Protein AF-A0A969KWF3-F1 (afdb_monomer)

Sequence (106 aa):
MTSPRRNRARILTDSGLKKLRERVRSHEVEENAGYKYSLERLGELTGLNSETVKNVLDSKGSDKGTLVRCFEAFGLTLEESDYVSAVRAAVLSDPNFVGRDEAIAT

Secondary structure (DSSP, 8-state):
------TT-EEE-HHHHHHHHHHHHHHHHHHSTTPPPPHHHHHHHHTS-HHHHHHHHTT--B-HHHHHHHHHTTT----TTSEEEHHHHHHHH-TT----------

Nearest PDB structures (foldseek):
  4pu8-assembly1_B  TM=7.530E-01  e=2.106E-02  Shewanella oneidensis MR-1
  4pu7-assembly1_B  TM=7.846E-01  e=1.061E-01  Shewanella oneidensis MR-1
  4pu8-assembly1_A  TM=7.503E-01  e=9.367E-02  Shewanella oneidensis MR-1
  5d4z-assembly7_1  TM=5.965E-01  e=1.540E-01  Salmonella phage SPC32H
  3vk0-assembly1_A  TM=5.383E-01  e=2.102E-01  Neisseria meningitidis MC58

Radius of gyration: 16.91 Å; Cα contacts (8 Å, |Δi|>4): 115; chains: 1; bounding box: 46×23×56 Å

Solvent-accessible surface area (backbone atoms only — not comparable to full-atom values): 6261 Å² total; per-residue (Å²): 135,85,70,80,80,68,91,57,36,30,18,51,30,74,66,29,48,48,54,50,51,52,46,51,51,51,47,20,43,74,78,45,83,57,45,83,77,49,55,62,55,51,8,67,63,37,76,43,54,37,67,56,50,48,28,56,76,67,46,70,38,38,48,62,66,59,53,39,39,52,29,47,57,67,76,42,82,75,52,79,80,27,42,42,45,46,69,56,52,54,52,74,70,39,94,79,67,76,76,92,82,85,83,89,79,134

pLDDT: mean 82.75, std 16.21, range [35.62, 94.88]

Structure (mmCIF, N/CA/C/O backbone):
data_AF-A0A969KWF3-F1
#
_entry.id   AF-A0A969KWF3-F1
#
loop_
_atom_site.group_PDB
_atom_site.id
_atom_site.type_symbol
_atom_site.label_atom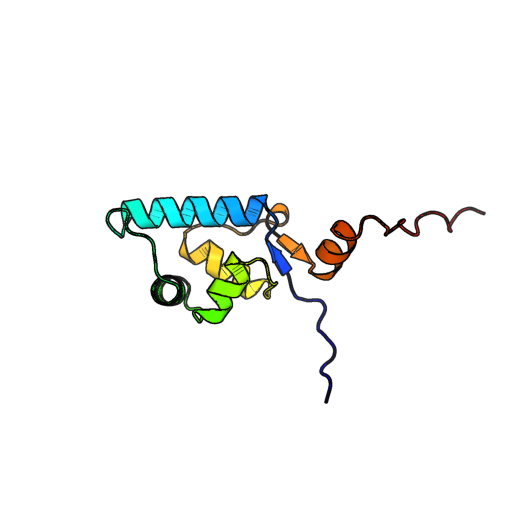_id
_atom_site.label_alt_id
_atom_site.label_comp_id
_atom_site.label_asym_id
_atom_site.label_entity_id
_atom_site.label_seq_id
_atom_site.pdbx_PDB_ins_code
_atom_site.Cartn_x
_atom_site.Cartn_y
_atom_site.Cartn_z
_atom_site.occupancy
_atom_site.B_iso_or_equiv
_atom_site.auth_seq_id
_atom_site.auth_comp_id
_atom_site.auth_asym_id
_atom_site.auth_atom_id
_atom_site.pdbx_PDB_model_num
ATOM 1 N N . MET A 1 1 ? 31.864 2.293 -0.145 1.00 35.62 1 MET A N 1
ATOM 2 C CA . MET A 1 1 ? 31.324 1.073 -0.785 1.00 35.62 1 MET A CA 1
ATOM 3 C C . MET A 1 1 ? 29.950 1.402 -1.352 1.00 35.62 1 MET A C 1
ATOM 5 O O . MET A 1 1 ? 28.960 1.331 -0.639 1.00 35.62 1 MET A O 1
ATOM 9 N N . THR A 1 2 ? 29.879 1.873 -2.595 1.00 42.00 2 THR A N 1
ATOM 10 C CA . THR A 1 2 ? 28.609 2.158 -3.276 1.00 42.00 2 THR A CA 1
ATOM 11 C C . THR A 1 2 ? 28.027 0.839 -3.772 1.00 42.00 2 THR A C 1
ATOM 13 O O . THR A 1 2 ? 28.411 0.328 -4.819 1.00 42.00 2 THR A O 1
ATOM 16 N N . SER A 1 3 ? 27.146 0.241 -2.969 1.00 47.12 3 SER A N 1
ATOM 17 C CA . SER A 1 3 ? 26.435 -0.988 -3.320 1.00 47.12 3 SER A CA 1
ATOM 18 C C . SER A 1 3 ? 25.773 -0.829 -4.695 1.00 47.12 3 SER A C 1
ATOM 20 O O . SER A 1 3 ? 25.113 0.193 -4.916 1.00 47.12 3 SER A O 1
ATOM 22 N N . PRO A 1 4 ? 25.917 -1.797 -5.622 1.00 48.03 4 PRO A N 1
ATOM 23 C CA . PRO A 1 4 ? 25.283 -1.709 -6.929 1.00 48.03 4 PRO A CA 1
ATOM 24 C C . PRO A 1 4 ? 23.788 -1.515 -6.697 1.00 48.03 4 PRO A C 1
ATOM 26 O O . PRO A 1 4 ? 23.160 -2.339 -6.028 1.00 48.03 4 PRO A O 1
ATOM 29 N N . ARG A 1 5 ? 23.233 -0.387 -7.164 1.00 51.88 5 ARG A N 1
ATOM 30 C CA . ARG A 1 5 ? 21.817 -0.037 -6.986 1.00 51.88 5 ARG A CA 1
ATOM 31 C C . ARG A 1 5 ? 20.995 -1.131 -7.660 1.00 51.88 5 ARG A C 1
ATOM 33 O O . ARG A 1 5 ? 20.811 -1.133 -8.872 1.00 51.88 5 ARG A O 1
ATOM 40 N N . ARG A 1 6 ? 20.578 -2.126 -6.872 1.00 53.72 6 ARG A N 1
ATOM 41 C CA . ARG A 1 6 ? 19.832 -3.294 -7.339 1.00 53.72 6 ARG A CA 1
ATOM 42 C C . ARG A 1 6 ? 18.576 -2.763 -8.016 1.00 53.72 6 ARG A C 1
ATOM 44 O O . ARG A 1 6 ? 17.735 -2.166 -7.351 1.00 53.72 6 ARG A O 1
ATOM 51 N N . ASN A 1 7 ? 18.444 -3.004 -9.317 1.00 60.09 7 ASN A N 1
ATOM 52 C CA . ASN A 1 7 ? 17.315 -2.601 -10.165 1.00 60.09 7 ASN A CA 1
ATOM 53 C C . ASN A 1 7 ? 16.011 -3.380 -9.836 1.00 60.09 7 ASN A C 1
ATOM 55 O O . ASN A 1 7 ? 15.279 -3.863 -10.699 1.00 60.09 7 ASN A O 1
ATOM 59 N N . ARG A 1 8 ? 15.764 -3.603 -8.542 1.00 69.94 8 ARG A N 1
ATOM 60 C CA . ARG A 1 8 ? 14.674 -4.403 -7.978 1.00 69.94 8 ARG A CA 1
ATOM 61 C C . ARG A 1 8 ? 13.588 -3.544 -7.342 1.00 69.94 8 ARG A C 1
ATOM 63 O O . ARG A 1 8 ? 12.541 -4.090 -7.013 1.00 69.94 8 ARG A O 1
ATOM 70 N N . ALA A 1 9 ? 13.820 -2.240 -7.190 1.00 84.00 9 ALA A N 1
ATOM 71 C CA . ALA A 1 9 ? 12.797 -1.329 -6.704 1.00 84.00 9 ALA A CA 1
ATOM 72 C C . ALA A 1 9 ? 11.600 -1.332 -7.668 1.00 84.00 9 ALA A C 1
ATOM 74 O O . ALA A 1 9 ? 11.749 -1.243 -8.895 1.00 84.00 9 ALA A O 1
ATOM 75 N N . ARG A 1 10 ? 10.419 -1.490 -7.086 1.00 89.56 10 ARG A N 1
ATOM 76 C CA . ARG A 1 10 ? 9.105 -1.423 -7.705 1.00 89.56 10 ARG A CA 1
ATOM 77 C C . ARG A 1 10 ? 8.364 -0.237 -7.109 1.00 89.56 10 ARG A C 1
ATOM 79 O O . ARG A 1 10 ? 8.394 -0.034 -5.900 1.00 89.56 10 ARG A O 1
ATOM 86 N N . ILE A 1 11 ? 7.759 0.559 -7.970 1.00 90.75 11 ILE A N 1
ATOM 87 C CA . ILE A 1 11 ? 6.974 1.737 -7.613 1.00 90.75 11 ILE A CA 1
ATOM 88 C C . ILE A 1 11 ? 5.523 1.423 -7.947 1.00 90.75 11 ILE A C 1
ATOM 90 O O . ILE A 1 11 ? 5.269 0.832 -8.996 1.00 90.75 11 ILE A O 1
ATOM 94 N N . LEU A 1 12 ? 4.595 1.788 -7.063 1.00 91.00 12 LEU A N 1
ATOM 95 C CA . LEU A 1 12 ? 3.173 1.667 -7.363 1.00 91.00 12 LEU A CA 1
ATOM 96 C C . LEU A 1 12 ? 2.796 2.631 -8.486 1.00 91.00 12 LEU A C 1
ATOM 98 O O . LEU A 1 12 ? 3.196 3.795 -8.474 1.00 91.00 12 LEU A O 1
ATOM 102 N N . THR A 1 13 ? 2.024 2.135 -9.446 1.00 91.56 13 THR A N 1
ATOM 103 C CA . THR A 1 13 ? 1.349 2.993 -10.421 1.00 91.56 13 THR A CA 1
ATOM 104 C C . THR A 1 13 ? 0.273 3.817 -9.718 1.00 91.56 13 THR A C 1
ATOM 106 O O . THR A 1 13 ? -0.164 3.472 -8.618 1.00 91.56 13 THR A O 1
ATOM 109 N N . ASP A 1 14 ? -0.204 4.886 -10.354 1.00 90.44 14 ASP A N 1
ATOM 110 C CA . ASP A 1 14 ? -1.296 5.692 -9.794 1.00 90.44 14 ASP A CA 1
ATOM 111 C C . ASP A 1 14 ? -2.548 4.843 -9.521 1.00 90.44 14 ASP A C 1
ATOM 113 O O . ASP A 1 14 ? -3.214 5.022 -8.500 1.00 90.44 14 ASP A O 1
ATOM 117 N N . SER A 1 15 ? -2.832 3.865 -10.390 1.00 91.75 15 SER A N 1
ATOM 118 C CA . SER A 1 15 ? -3.925 2.910 -10.198 1.00 91.75 15 SER A CA 1
ATOM 119 C C . SER A 1 15 ? -3.688 1.995 -8.997 1.00 91.75 15 SER A C 1
ATOM 121 O O . SER A 1 15 ? -4.583 1.854 -8.166 1.00 91.75 15 SER A O 1
ATOM 123 N N . GLY A 1 16 ? -2.485 1.426 -8.859 1.00 92.75 16 GLY A N 1
ATOM 124 C CA . GLY A 1 16 ? -2.136 0.563 -7.728 1.00 92.75 16 GLY A CA 1
ATOM 125 C C . GLY A 1 16 ? -2.161 1.311 -6.393 1.00 92.75 16 GLY A C 1
ATOM 126 O O . GLY A 1 16 ? -2.692 0.811 -5.401 1.00 92.75 16 GLY A O 1
ATOM 127 N N . LEU A 1 17 ? -1.657 2.550 -6.370 1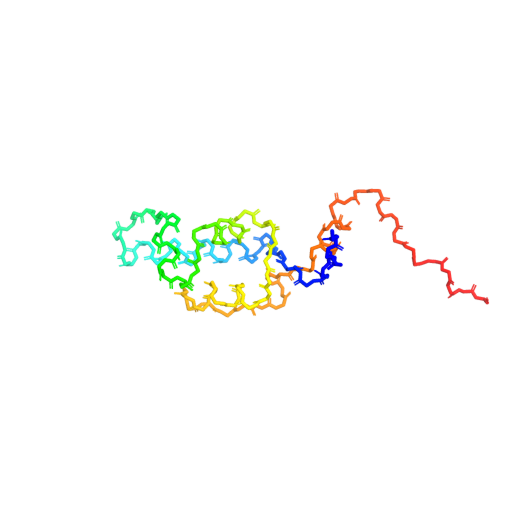.00 92.81 17 LEU A N 1
ATOM 128 C CA . LEU A 1 17 ? -1.697 3.409 -5.187 1.00 92.81 17 LEU A CA 1
ATOM 129 C C . LEU A 1 17 ? -3.134 3.789 -4.815 1.00 92.81 17 LEU A C 1
ATOM 131 O O . LEU A 1 17 ? -3.488 3.762 -3.635 1.00 92.81 17 LEU A O 1
ATOM 135 N N . LYS A 1 18 ? -3.969 4.128 -5.803 1.00 93.81 18 LYS A N 1
ATOM 136 C CA . LYS A 1 18 ? -5.386 4.431 -5.581 1.00 93.81 18 LYS A CA 1
ATOM 137 C C . LYS A 1 18 ? -6.125 3.223 -5.002 1.00 93.81 18 LYS A C 1
ATOM 139 O O . LYS A 1 18 ? -6.766 3.370 -3.966 1.00 93.81 18 LYS A O 1
ATOM 144 N N . LYS A 1 19 ? -5.951 2.039 -5.598 1.00 94.44 19 LYS A N 1
ATOM 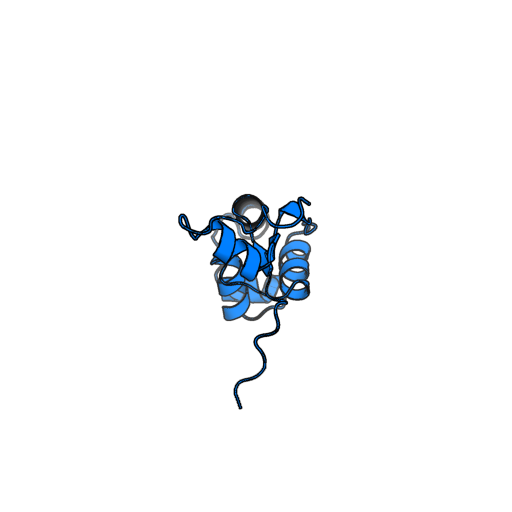145 C CA . LYS A 1 19 ? -6.519 0.761 -5.130 1.00 94.44 19 LYS A CA 1
ATOM 146 C C . LYS A 1 19 ? -6.143 0.477 -3.672 1.00 94.44 19 LYS A C 1
ATOM 148 O O . LYS A 1 19 ? -7.013 0.184 -2.853 1.00 94.44 19 LYS A O 1
ATOM 153 N N . LEU A 1 20 ? -4.863 0.640 -3.322 1.00 93.44 20 LEU A N 1
ATOM 154 C CA . LEU A 1 20 ? -4.390 0.474 -1.946 1.00 93.44 20 LEU A CA 1
ATOM 155 C C . LEU A 1 20 ? -5.048 1.484 -0.994 1.00 93.44 20 LEU A C 1
ATOM 157 O O . LEU A 1 20 ? -5.566 1.094 0.049 1.00 93.44 20 LEU A O 1
ATOM 161 N N . ARG A 1 21 ? -5.068 2.774 -1.351 1.00 94.00 21 ARG A N 1
ATOM 162 C CA . ARG A 1 21 ? -5.661 3.835 -0.516 1.00 94.00 21 ARG A CA 1
ATOM 163 C C . ARG A 1 21 ? -7.158 3.649 -0.299 1.00 94.00 21 ARG A C 1
ATOM 165 O O . ARG A 1 21 ? -7.635 3.892 0.805 1.00 94.00 21 ARG A O 1
ATOM 172 N N . GLU A 1 22 ? -7.890 3.226 -1.323 1.00 94.88 22 GLU A N 1
ATOM 173 C CA . GLU A 1 22 ? -9.320 2.927 -1.219 1.00 94.88 22 GLU A CA 1
ATOM 174 C C . GLU A 1 22 ? -9.566 1.782 -0.242 1.00 94.88 22 GLU A C 1
ATOM 176 O O . GLU A 1 22 ? -10.400 1.911 0.652 1.00 94.88 22 GLU A O 1
ATOM 181 N N . ARG A 1 23 ? -8.783 0.702 -0.332 1.00 94.44 23 ARG A N 1
ATOM 182 C CA . ARG A 1 23 ? -8.939 -0.415 0.597 1.00 94.44 23 ARG A CA 1
ATOM 183 C C . ARG A 1 23 ? -8.541 -0.053 2.024 1.00 94.44 23 ARG A C 1
ATOM 185 O O . ARG A 1 23 ? -9.269 -0.417 2.944 1.00 94.44 23 ARG A O 1
ATOM 192 N N . VAL A 1 24 ? -7.451 0.698 2.212 1.00 93.75 24 VAL A N 1
ATOM 193 C CA . VAL A 1 24 ? -7.081 1.245 3.530 1.00 93.75 24 VAL A CA 1
ATOM 194 C C . VAL A 1 24 ? -8.231 2.082 4.083 1.00 93.75 24 VAL A C 1
ATOM 196 O O . VAL A 1 24 ? -8.606 1.908 5.234 1.00 93.75 24 VAL A O 1
ATOM 199 N N . ARG A 1 25 ? -8.851 2.933 3.259 1.00 94.25 25 ARG A N 1
ATOM 200 C CA . ARG A 1 25 ? -9.989 3.758 3.669 1.00 94.25 25 ARG A CA 1
ATOM 201 C C . ARG A 1 25 ? -11.211 2.929 4.066 1.00 94.25 25 ARG A C 1
ATOM 203 O O . ARG A 1 25 ? -11.854 3.264 5.055 1.00 94.25 25 ARG A O 1
ATOM 210 N N . SER A 1 26 ? -11.533 1.867 3.331 1.00 94.62 26 SER A N 1
ATOM 211 C CA . SER A 1 26 ? -12.594 0.932 3.728 1.00 94.62 26 SER A CA 1
ATOM 212 C C . SER A 1 26 ? -12.275 0.276 5.069 1.00 94.62 26 SER A C 1
ATOM 214 O O . SER A 1 26 ? -13.118 0.266 5.956 1.00 94.62 26 SER A O 1
ATOM 216 N N . HIS A 1 27 ? -11.033 -0.174 5.253 1.00 94.75 27 HIS A N 1
ATOM 217 C CA . HIS A 1 27 ? -10.582 -0.785 6.500 1.00 94.75 27 HIS A CA 1
ATOM 218 C C . HIS A 1 27 ? -10.614 0.208 7.677 1.00 94.75 27 HIS A C 1
ATOM 220 O O . HIS A 1 27 ? -10.991 -0.157 8.782 1.00 94.75 27 HIS A O 1
ATOM 226 N N . GLU A 1 28 ? -10.284 1.486 7.462 1.00 94.38 28 GLU A N 1
ATOM 227 C CA . GLU A 1 28 ? -10.440 2.544 8.473 1.00 94.38 28 GLU A CA 1
ATOM 228 C C . GLU A 1 28 ? -11.901 2.700 8.915 1.00 94.38 28 GLU A C 1
ATOM 230 O O . GLU A 1 28 ? -12.175 2.901 10.097 1.00 94.38 28 GLU A O 1
ATOM 235 N N . VAL A 1 29 ? -12.847 2.620 7.978 1.00 94.50 29 VAL A N 1
ATOM 236 C CA . VAL A 1 29 ? -14.285 2.725 8.268 1.00 94.50 29 VAL A CA 1
ATOM 237 C C . VAL A 1 29 ? -14.793 1.493 9.013 1.00 94.50 29 VAL A C 1
ATOM 239 O O . VAL A 1 29 ? -15.532 1.648 9.982 1.00 94.50 29 VAL A O 1
ATOM 242 N N . GLU A 1 30 ? -14.373 0.303 8.587 1.00 93.38 30 GLU A N 1
ATOM 243 C CA . GLU A 1 30 ? -14.786 -0.986 9.154 1.00 93.38 30 GLU A CA 1
ATOM 244 C C . GLU A 1 30 ? -14.187 -1.217 10.553 1.00 93.38 30 GLU A C 1
ATOM 246 O O . GLU A 1 30 ? -14.915 -1.509 11.497 1.00 93.38 30 GLU A O 1
ATOM 251 N N . GLU A 1 31 ? -12.876 -1.017 10.707 1.00 92.44 31 GLU A N 1
ATOM 252 C CA . GLU A 1 31 ? -12.110 -1.457 11.883 1.00 92.44 31 GLU A CA 1
ATOM 253 C C . GLU A 1 31 ? -11.648 -0.306 12.790 1.00 92.44 31 GLU A C 1
ATOM 255 O O . GLU A 1 31 ? -11.184 -0.538 13.905 1.00 92.44 31 GLU A O 1
ATOM 260 N N . ASN A 1 32 ? -11.725 0.950 12.335 1.00 93.12 32 ASN A N 1
ATOM 261 C CA . ASN A 1 32 ? -11.236 2.114 13.088 1.00 93.12 32 ASN A CA 1
ATOM 262 C C . ASN A 1 32 ? -12.266 3.243 13.191 1.00 93.12 32 ASN A C 1
ATOM 264 O O . ASN A 1 32 ? -11.894 4.413 13.270 1.00 93.12 32 ASN A O 1
ATOM 268 N N . ALA A 1 33 ? -13.562 2.915 13.150 1.00 90.44 33 ALA A N 1
ATOM 269 C CA . ALA A 1 33 ? -14.666 3.876 13.255 1.00 90.44 33 ALA A CA 1
ATOM 270 C C . ALA A 1 33 ? -14.566 5.073 12.277 1.00 90.44 33 ALA A C 1
ATOM 272 O O . ALA A 1 33 ? -15.064 6.165 12.550 1.00 90.44 33 ALA A O 1
ATOM 273 N N . GLY A 1 34 ? -13.896 4.890 11.136 1.00 90.00 34 GLY A N 1
ATOM 274 C CA . GLY A 1 34 ? -13.667 5.921 10.121 1.00 90.00 34 GLY A CA 1
ATOM 275 C C . GLY A 1 34 ? -12.483 6.856 10.387 1.00 90.00 34 GLY A C 1
ATOM 276 O O . GLY A 1 34 ? -12.235 7.762 9.579 1.00 90.00 34 GLY A O 1
ATOM 277 N N . TYR A 1 35 ? -11.734 6.658 11.474 1.00 92.62 35 TYR A N 1
ATOM 278 C CA . TYR A 1 35 ? -10.530 7.432 11.761 1.00 92.62 35 TYR A CA 1
ATOM 279 C C . TYR A 1 35 ? -9.365 6.989 10.880 1.00 92.62 35 TYR A C 1
ATOM 281 O O . TYR A 1 35 ? -9.133 5.799 10.662 1.00 92.62 35 TYR A O 1
ATOM 289 N N . LYS A 1 36 ? -8.593 7.969 10.400 1.00 93.06 36 LYS A N 1
ATOM 290 C CA . LYS A 1 36 ? -7.411 7.695 9.580 1.00 93.06 36 LYS A CA 1
ATOM 291 C C . LYS A 1 36 ? -6.347 6.947 10.372 1.00 93.06 36 LYS A C 1
ATOM 293 O O . LYS A 1 36 ? -6.086 7.297 11.524 1.00 93.06 36 LYS A O 1
ATOM 298 N N . TYR A 1 37 ? -5.686 5.985 9.740 1.00 92.94 37 TYR A N 1
ATOM 299 C CA . TYR A 1 37 ? -4.552 5.317 10.363 1.00 92.94 37 TYR A CA 1
ATOM 300 C C . TYR A 1 37 ? -3.312 6.210 10.398 1.00 92.94 37 TYR A C 1
ATOM 302 O O . TYR A 1 37 ? -2.994 6.930 9.447 1.00 92.94 37 TYR A O 1
ATOM 310 N N . SER A 1 38 ? -2.579 6.135 11.509 1.00 94.06 38 SER A N 1
ATOM 311 C CA . SER A 1 38 ? -1.219 6.662 11.591 1.00 94.06 38 SER A CA 1
ATOM 312 C C . SER A 1 38 ? -0.247 5.742 10.842 1.00 94.06 38 SER A C 1
ATOM 314 O O . SER A 1 38 ? -0.533 4.568 10.600 1.00 94.06 38 SER A O 1
ATOM 316 N N . LEU A 1 39 ? 0.940 6.255 10.503 1.00 92.69 39 LEU A N 1
ATOM 317 C CA . LEU A 1 39 ? 1.990 5.435 9.887 1.00 92.69 39 LEU A CA 1
ATOM 318 C C . LEU A 1 39 ? 2.451 4.290 10.801 1.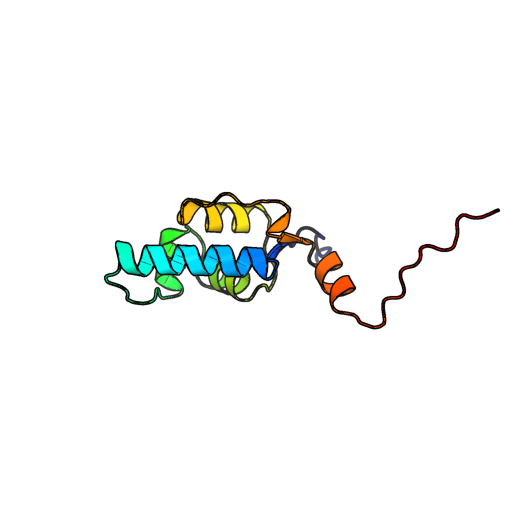00 92.69 39 LEU A C 1
ATOM 320 O O . LEU A 1 39 ? 2.797 3.226 10.297 1.00 92.69 39 LEU A O 1
ATOM 324 N N . GLU A 1 40 ? 2.440 4.489 12.123 1.00 93.69 40 GLU A N 1
ATOM 325 C CA . GLU A 1 40 ? 2.705 3.416 13.091 1.00 93.69 40 GLU A CA 1
ATOM 326 C C . GLU A 1 40 ? 1.649 2.322 12.996 1.00 93.69 40 GLU A C 1
ATOM 328 O O . GLU A 1 40 ? 1.998 1.158 12.826 1.00 93.69 40 GLU A O 1
ATOM 333 N N . ARG A 1 41 ? 0.362 2.693 12.996 1.00 93.62 41 ARG A N 1
ATOM 334 C CA . ARG A 1 41 ? -0.722 1.713 12.927 1.00 93.62 41 ARG A CA 1
ATOM 335 C C . ARG A 1 41 ? -0.712 0.927 11.619 1.00 93.62 41 ARG A C 1
ATOM 337 O O . ARG A 1 41 ? -0.910 -0.281 11.623 1.00 93.62 41 ARG A O 1
ATOM 344 N N . LEU A 1 42 ? -0.442 1.591 10.497 1.00 93.31 42 LEU A N 1
ATOM 345 C CA . LEU A 1 42 ? -0.265 0.905 9.216 1.00 93.31 42 LEU A CA 1
ATOM 346 C C . LEU A 1 42 ? 0.953 -0.031 9.232 1.00 93.31 42 LEU A C 1
ATOM 348 O O . LEU A 1 42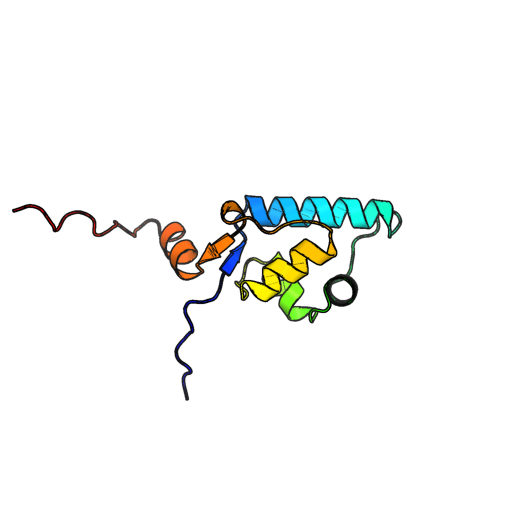 ? 0.904 -1.107 8.639 1.00 93.31 42 LEU A O 1
ATOM 352 N N . GLY A 1 43 ? 2.031 0.353 9.919 1.00 93.69 43 GLY A N 1
ATOM 353 C CA . GLY A 1 43 ? 3.193 -0.508 10.135 1.00 93.69 43 GLY A CA 1
ATOM 354 C C . GLY A 1 43 ? 2.842 -1.775 10.914 1.00 93.69 43 GLY A C 1
ATOM 355 O O . GLY A 1 43 ? 3.181 -2.872 10.480 1.00 93.69 43 GLY A O 1
ATOM 356 N N . GLU A 1 44 ? 2.078 -1.641 12.001 1.00 94.00 44 GLU A N 1
ATOM 357 C CA . GLU A 1 44 ? 1.573 -2.776 12.788 1.00 94.00 44 GLU A CA 1
ATOM 358 C C . GLU A 1 44 ? 0.711 -3.726 11.948 1.00 94.00 44 GLU A C 1
ATOM 360 O O . GLU A 1 44 ? 0.923 -4.936 11.986 1.00 94.00 44 GLU A O 1
ATOM 365 N N . LEU A 1 45 ? -0.224 -3.186 11.157 1.00 92.81 45 LEU A N 1
ATOM 366 C CA . LEU A 1 45 ? -1.126 -3.981 10.312 1.00 92.81 45 LEU A CA 1
ATOM 367 C C . LEU A 1 45 ? -0.379 -4.734 9.205 1.00 92.81 45 LEU A C 1
ATOM 369 O O . LEU A 1 45 ? -0.708 -5.873 8.888 1.00 92.81 45 LEU A O 1
ATOM 373 N N . THR A 1 46 ? 0.631 -4.100 8.612 1.00 92.38 46 THR A N 1
ATOM 374 C CA . THR A 1 46 ? 1.392 -4.666 7.485 1.00 92.38 46 THR A CA 1
ATOM 375 C C . THR A 1 46 ? 2.600 -5.497 7.920 1.00 92.38 46 THR A C 1
ATOM 377 O O . THR A 1 46 ? 3.208 -6.183 7.095 1.00 92.38 46 THR A O 1
ATOM 380 N N . GLY A 1 47 ? 2.987 -5.433 9.199 1.00 92.56 47 GLY A N 1
ATOM 381 C CA . GLY A 1 47 ? 4.243 -5.997 9.695 1.00 92.56 47 GLY A CA 1
ATOM 382 C C . GLY A 1 47 ? 5.483 -5.319 9.097 1.00 92.56 47 GLY A C 1
ATOM 383 O O . GLY A 1 47 ? 6.543 -5.943 8.991 1.00 92.56 47 GLY A O 1
ATOM 384 N N . LEU A 1 48 ? 5.348 -4.065 8.657 1.00 92.19 48 LEU A N 1
ATOM 385 C CA . LEU A 1 48 ? 6.411 -3.248 8.075 1.00 92.19 48 LEU A CA 1
ATOM 386 C C . LEU A 1 48 ? 6.757 -2.093 9.019 1.00 92.19 48 LEU A C 1
ATOM 388 O O . LEU A 1 48 ? 5.956 -1.681 9.853 1.00 92.19 48 LEU A O 1
ATOM 392 N N . ASN A 1 49 ? 7.952 -1.520 8.879 1.00 92.38 49 ASN A N 1
ATOM 393 C CA . ASN A 1 49 ? 8.262 -0.293 9.611 1.00 92.38 49 ASN A CA 1
ATOM 394 C C . ASN A 1 49 ? 7.502 0.906 9.002 1.00 92.38 49 ASN A C 1
ATOM 396 O O . ASN A 1 49 ? 7.192 0.943 7.806 1.00 92.38 49 ASN A O 1
ATOM 400 N N . SER A 1 50 ? 7.221 1.911 9.831 1.00 92.44 50 SER A N 1
ATOM 401 C CA . SER A 1 50 ? 6.480 3.117 9.433 1.00 92.44 50 SER A CA 1
ATOM 402 C C . SER A 1 50 ? 7.138 3.866 8.265 1.00 92.44 50 SER A C 1
ATOM 404 O O . SER A 1 50 ? 6.449 4.417 7.406 1.00 92.44 50 SER A O 1
ATOM 406 N N . GLU A 1 51 ? 8.471 3.841 8.185 1.00 90.69 51 GLU A N 1
ATOM 407 C CA . GLU A 1 51 ? 9.237 4.432 7.085 1.00 90.69 51 GLU A CA 1
ATOM 408 C C . GLU A 1 51 ? 9.005 3.711 5.747 1.00 90.69 51 GLU A C 1
ATOM 410 O O . GLU A 1 51 ? 8.804 4.360 4.721 1.00 90.69 51 GLU A O 1
ATOM 415 N N . THR A 1 52 ? 8.967 2.377 5.739 1.00 90.19 52 THR A N 1
ATOM 416 C CA . THR A 1 52 ? 8.694 1.594 4.525 1.00 90.19 52 THR A CA 1
ATOM 417 C C . THR A 1 52 ? 7.255 1.780 4.083 1.00 90.19 52 THR A C 1
ATOM 419 O O . THR A 1 52 ? 7.020 2.006 2.899 1.00 90.19 52 THR A O 1
ATOM 422 N N . VAL A 1 53 ? 6.297 1.770 5.015 1.00 92.25 53 VAL A N 1
ATOM 423 C CA . VAL A 1 53 ? 4.893 2.073 4.697 1.00 92.25 53 VAL A CA 1
ATOM 424 C C . VAL A 1 53 ? 4.779 3.451 4.050 1.00 92.25 53 VAL A C 1
ATOM 426 O O . VAL A 1 53 ? 4.157 3.592 2.998 1.00 92.25 53 VAL A O 1
ATOM 429 N N . LYS A 1 54 ? 5.436 4.462 4.628 1.00 91.44 54 LYS A N 1
ATOM 430 C CA . LYS A 1 54 ? 5.488 5.802 4.041 1.00 91.44 54 LYS A CA 1
ATOM 431 C C . LYS A 1 54 ? 6.079 5.777 2.632 1.00 91.44 54 LYS A C 1
ATOM 433 O O . LYS A 1 54 ? 5.506 6.381 1.735 1.00 91.44 54 LYS A O 1
ATOM 438 N N . ASN A 1 55 ? 7.178 5.058 2.408 1.00 90.62 55 ASN A N 1
ATOM 439 C CA . ASN A 1 55 ? 7.798 4.955 1.084 1.00 90.62 55 ASN A CA 1
ATOM 440 C C . ASN A 1 55 ? 6.884 4.289 0.045 1.00 90.62 55 ASN A C 1
ATOM 442 O O . ASN A 1 55 ? 6.879 4.718 -1.110 1.00 90.62 55 ASN A O 1
ATOM 446 N N . VAL A 1 56 ? 6.096 3.287 0.442 1.00 91.00 56 VAL A N 1
ATOM 447 C CA . VAL A 1 56 ? 5.081 2.666 -0.422 1.00 91.00 56 VAL A CA 1
ATOM 448 C C . VAL A 1 56 ? 3.965 3.664 -0.750 1.00 91.00 56 VAL A C 1
ATOM 450 O O . VAL A 1 56 ? 3.612 3.816 -1.916 1.00 91.00 56 VAL A O 1
ATOM 453 N N . LEU A 1 57 ? 3.446 4.385 0.251 1.00 89.44 57 LEU A N 1
ATOM 454 C CA . LEU A 1 57 ? 2.354 5.357 0.084 1.00 89.44 57 LEU A CA 1
ATOM 455 C C . LEU A 1 57 ? 2.752 6.639 -0.665 1.00 89.44 57 LEU A C 1
ATOM 457 O O . LEU A 1 57 ? 1.885 7.282 -1.267 1.00 89.44 57 LEU A O 1
ATOM 461 N N . ASP A 1 58 ? 4.035 6.998 -0.609 1.00 89.19 58 ASP A N 1
ATOM 462 C CA . ASP A 1 58 ? 4.662 8.099 -1.350 1.00 89.19 58 ASP A CA 1
ATOM 463 C C . ASP A 1 58 ? 5.181 7.647 -2.732 1.00 89.19 58 ASP A C 1
ATOM 465 O O . ASP A 1 58 ? 5.818 8.436 -3.429 1.00 89.19 58 ASP A O 1
ATOM 469 N N . SER A 1 59 ? 4.984 6.381 -3.126 1.00 85.88 59 SER A N 1
ATOM 470 C CA . SER A 1 59 ? 5.500 5.820 -4.385 1.00 85.88 59 SER A CA 1
ATOM 471 C C . SER A 1 59 ? 7.018 6.011 -4.584 1.00 85.88 59 SER A C 1
ATOM 473 O O . SER A 1 59 ? 7.513 6.093 -5.706 1.00 85.88 59 SER A O 1
ATOM 475 N N . LYS A 1 60 ? 7.803 6.024 -3.497 1.00 83.38 60 LYS A N 1
ATOM 476 C CA . LYS A 1 60 ? 9.272 6.216 -3.524 1.00 83.38 60 LYS A CA 1
ATOM 477 C C . LYS A 1 60 ? 10.066 4.968 -3.914 1.00 83.38 60 LYS A C 1
ATOM 479 O O . LYS A 1 60 ? 11.288 5.015 -4.044 1.00 83.38 60 LYS A O 1
ATOM 484 N N . GLY A 1 61 ? 9.369 3.861 -4.147 1.00 81.31 61 GLY A N 1
ATOM 485 C CA . GLY A 1 61 ? 9.949 2.591 -4.552 1.00 81.31 61 GLY A CA 1
ATOM 486 C C . GLY A 1 61 ? 10.248 1.685 -3.366 1.00 81.31 61 GLY A C 1
ATOM 487 O O . GLY A 1 61 ? 10.797 2.092 -2.347 1.00 81.31 61 GLY A O 1
ATOM 488 N N . SER A 1 62 ? 9.869 0.423 -3.500 1.00 87.00 62 SER A N 1
ATOM 489 C CA . SER A 1 62 ? 10.068 -0.630 -2.502 1.00 87.00 62 SER A CA 1
ATOM 490 C C . SER A 1 62 ? 10.335 -1.955 -3.209 1.00 87.00 62 SER A C 1
ATOM 492 O O . SER A 1 62 ? 10.195 -2.054 -4.426 1.00 87.00 62 SER A O 1
ATOM 494 N N . ASP A 1 63 ? 10.786 -2.989 -2.510 1.00 87.75 63 ASP A N 1
ATOM 495 C CA . ASP A 1 63 ? 10.899 -4.305 -3.139 1.00 87.75 63 ASP A CA 1
ATOM 496 C C . ASP A 1 63 ? 9.511 -4.940 -3.361 1.00 87.75 63 ASP A C 1
ATOM 498 O O . ASP A 1 63 ? 8.521 -4.573 -2.726 1.00 87.75 63 ASP A O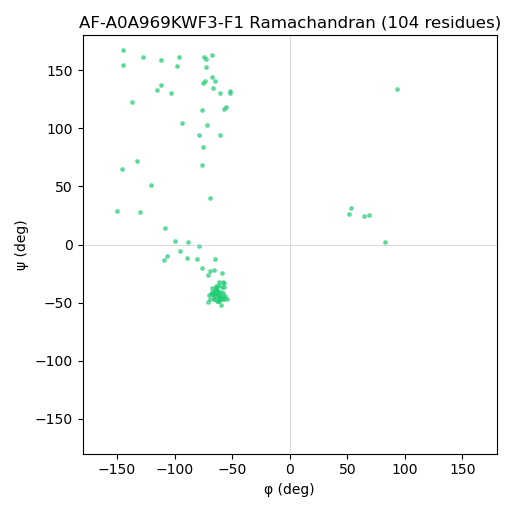 1
ATOM 502 N N . LYS A 1 64 ? 9.430 -5.913 -4.279 1.00 88.81 64 LYS A N 1
ATOM 503 C CA . LYS A 1 64 ? 8.165 -6.598 -4.597 1.00 88.81 64 LYS A CA 1
ATOM 504 C C . LYS A 1 64 ? 7.552 -7.287 -3.370 1.00 88.81 64 LYS A C 1
ATOM 506 O O . LYS A 1 64 ? 6.336 -7.283 -3.244 1.00 88.81 64 LYS A O 1
ATOM 511 N N . GLY A 1 65 ? 8.365 -7.862 -2.481 1.00 90.25 65 GLY A N 1
ATOM 512 C CA . GLY A 1 65 ? 7.871 -8.557 -1.289 1.00 90.25 65 GLY A CA 1
ATOM 513 C C . GLY A 1 65 ? 7.187 -7.601 -0.316 1.00 90.25 65 GLY A C 1
ATOM 514 O O . GLY A 1 65 ? 6.116 -7.909 0.194 1.00 90.25 65 GLY A O 1
ATOM 515 N N . THR A 1 66 ? 7.756 -6.412 -0.135 1.00 91.31 66 THR A N 1
ATOM 516 C CA . THR A 1 66 ? 7.146 -5.325 0.638 1.00 91.31 66 THR A CA 1
ATOM 517 C C . THR A 1 66 ? 5.796 -4.900 0.063 1.00 91.31 66 THR A C 1
ATOM 519 O O . THR A 1 66 ? 4.829 -4.782 0.812 1.00 91.31 66 THR A O 1
ATOM 522 N N . LEU A 1 67 ? 5.698 -4.706 -1.259 1.00 91.94 67 LEU A N 1
ATOM 523 C CA . LEU A 1 67 ? 4.423 -4.351 -1.896 1.00 91.94 67 LEU A CA 1
ATOM 524 C C . LEU A 1 67 ? 3.368 -5.445 -1.702 1.00 91.94 67 LEU A C 1
ATOM 526 O O . LEU A 1 67 ? 2.234 -5.132 -1.357 1.00 91.94 67 LEU A O 1
ATOM 530 N N . VAL A 1 68 ? 3.753 -6.713 -1.874 1.00 93.44 68 VAL A N 1
ATOM 531 C CA . VAL A 1 68 ? 2.859 -7.862 -1.664 1.00 93.44 68 VAL A CA 1
ATOM 532 C C . VAL A 1 68 ? 2.340 -7.882 -0.229 1.00 93.44 68 VAL A C 1
ATOM 534 O O . VAL A 1 68 ? 1.130 -7.867 -0.042 1.00 93.44 68 VAL A O 1
ATOM 537 N N . ARG A 1 69 ? 3.222 -7.807 0.777 1.00 93.31 69 ARG A N 1
ATOM 538 C CA . ARG A 1 69 ? 2.812 -7.783 2.193 1.00 93.31 69 ARG A CA 1
ATOM 539 C C . ARG A 1 69 ? 1.873 -6.626 2.510 1.00 93.31 69 ARG A C 1
ATOM 541 O O . ARG A 1 69 ? 0.903 -6.802 3.236 1.00 93.31 69 ARG A O 1
ATOM 548 N N . CYS A 1 70 ? 2.158 -5.448 1.958 1.00 92.38 70 CYS A N 1
ATOM 549 C CA . CYS A 1 70 ? 1.321 -4.274 2.161 1.00 92.38 70 CYS A CA 1
ATOM 550 C C . CYS A 1 70 ? -0.087 -4.484 1.581 1.00 92.38 70 CYS A C 1
ATOM 552 O O . CYS A 1 70 ? -1.066 -4.139 2.228 1.00 92.38 70 CYS A O 1
ATOM 554 N N . PHE A 1 71 ? -0.202 -5.095 0.398 1.00 94.50 71 PHE A N 1
ATOM 555 C CA . PHE A 1 71 ? -1.493 -5.410 -0.221 1.00 94.50 71 PHE A CA 1
ATOM 556 C C . PHE A 1 71 ? -2.241 -6.511 0.543 1.00 94.50 71 PHE A C 1
ATOM 558 O O . PHE A 1 71 ? -3.421 -6.347 0.856 1.00 94.50 71 PHE A O 1
ATOM 565 N N . GLU A 1 72 ? -1.552 -7.595 0.898 1.00 94.44 72 GLU A N 1
ATOM 566 C CA . GLU A 1 72 ? -2.131 -8.734 1.617 1.00 94.44 72 GLU A CA 1
ATOM 567 C C . GLU A 1 72 ? -2.680 -8.336 2.991 1.00 94.44 72 GLU A C 1
ATOM 569 O O . GLU A 1 72 ? -3.735 -8.829 3.386 1.00 94.44 72 GLU A O 1
ATOM 574 N N . ALA A 1 73 ? -2.038 -7.387 3.680 1.00 93.50 73 ALA A N 1
ATOM 575 C CA . ALA A 1 73 ? -2.508 -6.859 4.963 1.00 93.50 73 ALA A CA 1
ATOM 576 C C . ALA A 1 73 ? -3.915 -6.240 4.900 1.00 93.50 73 ALA A C 1
ATOM 578 O O . ALA A 1 73 ? -4.620 -6.207 5.904 1.00 93.50 73 ALA A O 1
ATOM 579 N N . PHE A 1 74 ? -4.342 -5.781 3.721 1.00 92.75 74 PHE A N 1
ATOM 580 C CA . PHE A 1 74 ? -5.685 -5.243 3.486 1.00 92.75 74 PHE A CA 1
ATOM 581 C C . PHE A 1 74 ? -6.561 -6.185 2.640 1.00 92.75 74 PHE A C 1
ATOM 583 O O . PHE A 1 74 ? -7.610 -5.784 2.126 1.00 92.75 74 PHE A O 1
ATOM 590 N N . GLY A 1 75 ? -6.143 -7.444 2.478 1.00 91.88 75 GLY A N 1
ATOM 591 C CA . GLY A 1 75 ? -6.854 -8.448 1.687 1.00 91.88 75 GLY A CA 1
ATOM 592 C C . GLY A 1 75 ? -6.842 -8.171 0.182 1.00 91.88 75 GLY A C 1
ATOM 593 O O . GLY A 1 75 ? -7.758 -8.589 -0.523 1.00 91.88 75 GLY A O 1
ATOM 594 N N . LEU A 1 76 ? -5.845 -7.437 -0.317 1.00 94.38 76 LEU A N 1
ATOM 595 C CA . LEU A 1 76 ? -5.636 -7.217 -1.745 1.00 94.38 76 LEU A CA 1
ATOM 596 C C . LEU A 1 76 ? -4.583 -8.176 -2.298 1.00 94.38 76 LEU A C 1
ATOM 598 O O . LEU A 1 76 ? -3.643 -8.570 -1.612 1.00 94.38 76 LEU A O 1
ATOM 602 N N . THR A 1 77 ? -4.688 -8.467 -3.591 1.00 94.38 77 THR A N 1
ATOM 603 C CA . THR A 1 77 ? -3.623 -9.116 -4.360 1.00 94.38 77 THR A CA 1
ATOM 604 C C . THR A 1 77 ? -2.909 -8.071 -5.211 1.00 94.38 77 THR A C 1
ATOM 606 O O . THR A 1 77 ? -3.559 -7.275 -5.893 1.00 94.38 77 THR A O 1
ATOM 609 N N . LEU A 1 78 ? -1.574 -8.062 -5.150 1.00 92.88 78 LEU A N 1
ATOM 610 C CA . LEU A 1 78 ? -0.738 -7.187 -5.971 1.00 92.88 78 LEU A CA 1
ATOM 611 C C . LEU A 1 78 ? -0.659 -7.730 -7.404 1.00 92.88 78 LEU A C 1
ATOM 613 O O . LEU A 1 78 ? -0.072 -8.790 -7.634 1.00 92.88 78 LEU A O 1
ATOM 617 N N . GLU A 1 79 ? -1.190 -6.979 -8.364 1.00 93.31 79 GLU A N 1
ATOM 618 C CA . GLU A 1 79 ? -1.171 -7.343 -9.784 1.00 93.31 79 GLU A CA 1
ATOM 619 C C . GLU A 1 79 ? -0.001 -6.681 -10.523 1.00 93.31 79 GLU A C 1
ATOM 621 O O . GLU A 1 79 ? 0.579 -5.698 -10.063 1.00 93.31 79 GLU A O 1
ATOM 626 N N . GLU A 1 80 ? 0.373 -7.199 -11.697 1.00 89.00 80 GLU A N 1
ATOM 627 C CA . GLU A 1 80 ? 1.477 -6.626 -12.487 1.00 89.00 80 GLU A CA 1
ATOM 628 C C . GLU A 1 80 ? 1.180 -5.218 -13.021 1.00 89.00 80 GLU A C 1
ATOM 630 O O . GLU A 1 80 ? 2.108 -4.460 -13.285 1.00 89.00 80 GLU A O 1
ATOM 635 N N . SER A 1 81 ? -0.096 -4.842 -13.128 1.00 89.12 81 SER A N 1
ATOM 636 C CA . SER A 1 81 ? -0.540 -3.483 -13.463 1.00 89.12 81 SER A CA 1
ATOM 637 C C . SER A 1 81 ? -0.415 -2.494 -12.301 1.00 89.12 81 SER A C 1
ATOM 639 O O . SER A 1 81 ? -0.393 -1.280 -12.522 1.00 89.12 81 SER A O 1
ATOM 641 N N . ASP A 1 82 ? -0.334 -2.988 -11.064 1.00 90.81 82 ASP A N 1
ATOM 642 C CA . ASP A 1 82 ? -0.309 -2.148 -9.863 1.00 90.81 82 ASP A CA 1
ATOM 643 C C . ASP A 1 82 ? 1.085 -1.567 -9.591 1.00 90.81 82 ASP A C 1
ATOM 645 O O . ASP A 1 82 ? 1.230 -0.655 -8.776 1.00 90.81 82 ASP A O 1
ATOM 649 N N . TYR A 1 83 ? 2.127 -2.065 -10.266 1.00 91.88 83 TYR A N 1
ATOM 650 C CA . TYR A 1 83 ? 3.496 -1.610 -10.059 1.00 91.88 83 TYR A CA 1
ATOM 651 C C . TYR A 1 83 ? 4.339 -1.602 -11.336 1.00 91.88 83 TYR A C 1
ATOM 653 O O . TYR A 1 83 ? 4.166 -2.391 -12.256 1.00 91.88 83 TYR A O 1
ATOM 661 N N . VAL A 1 84 ? 5.351 -0.742 -11.352 1.00 90.94 84 VAL A N 1
ATOM 662 C CA . VAL A 1 84 ? 6.371 -0.670 -12.405 1.00 90.94 84 VAL A CA 1
ATOM 663 C C . VAL A 1 84 ? 7.765 -0.724 -11.794 1.00 90.94 84 VAL A C 1
ATOM 665 O O . VAL A 1 84 ? 7.952 -0.502 -10.598 1.00 90.94 84 VAL A O 1
ATOM 668 N N . SER A 1 85 ? 8.787 -1.045 -12.588 1.00 88.38 85 SER A N 1
ATOM 669 C CA . SER A 1 85 ? 10.165 -0.899 -12.111 1.00 88.38 85 SER A CA 1
ATOM 670 C C . SER A 1 85 ? 10.503 0.583 -11.933 1.00 88.38 85 SER A C 1
ATOM 672 O O . SER A 1 85 ? 10.085 1.413 -12.736 1.00 88.38 85 SER A O 1
ATOM 674 N N . ALA A 1 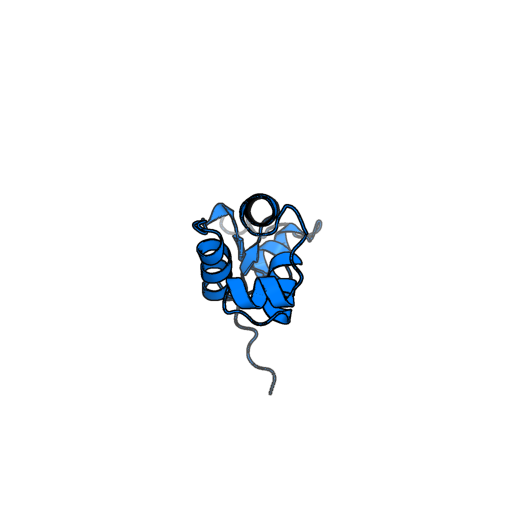86 ? 11.294 0.921 -10.912 1.00 81.44 86 ALA A N 1
ATOM 675 C CA . ALA A 1 86 ? 11.707 2.308 -10.680 1.00 81.44 86 ALA A CA 1
ATOM 676 C C . ALA A 1 86 ? 12.446 2.916 -11.888 1.00 81.44 86 ALA A C 1
ATOM 678 O O . ALA A 1 86 ? 12.301 4.099 -12.175 1.00 81.44 86 ALA A O 1
ATOM 679 N N . VAL A 1 87 ? 13.184 2.092 -12.640 1.00 79.69 87 VAL A N 1
ATOM 680 C CA . VAL A 1 87 ? 13.814 2.509 -13.901 1.00 79.69 87 VAL A CA 1
ATOM 681 C C . VAL A 1 87 ? 12.772 2.840 -14.968 1.00 79.69 87 VAL A C 1
ATOM 683 O O . VAL A 1 87 ? 12.888 3.869 -15.621 1.00 79.69 87 VAL A O 1
ATOM 686 N N . ARG A 1 88 ? 11.724 2.020 -15.123 1.00 76.94 88 ARG A N 1
ATOM 687 C CA . ARG A 1 88 ? 10.644 2.296 -16.080 1.00 76.94 88 ARG A CA 1
ATOM 688 C C . ARG A 1 88 ? 9.828 3.523 -15.676 1.00 76.94 88 ARG A C 1
ATOM 690 O O . ARG A 1 88 ? 9.456 4.297 -16.545 1.00 76.94 88 ARG A O 1
ATOM 697 N N . ALA A 1 89 ? 9.597 3.730 -14.381 1.00 76.38 89 ALA A N 1
ATOM 698 C CA . ALA A 1 89 ? 8.953 4.940 -13.876 1.00 76.38 89 ALA A CA 1
ATOM 699 C C . ALA A 1 89 ? 9.763 6.204 -14.212 1.00 76.38 89 ALA A C 1
ATOM 701 O O . ALA A 1 89 ? 9.183 7.179 -14.677 1.00 76.38 89 ALA A O 1
ATOM 702 N N . ALA A 1 90 ? 11.091 6.171 -14.043 1.00 73.50 90 ALA A N 1
ATOM 703 C CA . ALA A 1 90 ? 11.969 7.286 -14.407 1.00 73.50 90 ALA A CA 1
ATOM 704 C C . ALA A 1 90 ? 11.947 7.579 -15.917 1.00 73.50 90 ALA A C 1
ATOM 706 O O . ALA A 1 90 ? 11.890 8.733 -16.315 1.00 73.50 90 ALA A O 1
ATOM 707 N N . VAL A 1 91 ? 11.923 6.536 -16.752 1.00 70.62 91 VAL A N 1
ATOM 708 C CA . VAL A 1 91 ? 11.787 6.681 -18.211 1.00 70.62 91 VAL A CA 1
ATOM 709 C C . VAL A 1 91 ? 10.440 7.300 -18.603 1.00 70.62 91 VAL A C 1
ATOM 711 O O . VAL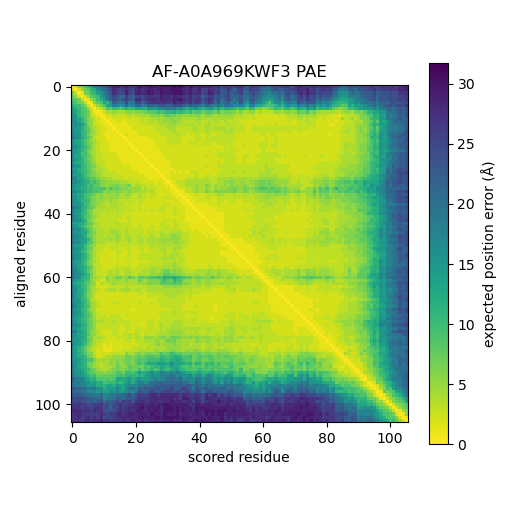 A 1 91 ? 10.403 8.179 -19.450 1.00 70.62 91 VAL A O 1
ATOM 714 N N . LEU A 1 92 ? 9.335 6.882 -17.976 1.00 68.69 92 LEU A N 1
ATOM 715 C CA . LEU A 1 92 ? 7.996 7.425 -18.259 1.00 68.69 92 LEU A CA 1
ATOM 716 C C . LEU A 1 92 ? 7.810 8.876 -17.793 1.00 68.69 92 LEU A C 1
ATOM 718 O O . LEU A 1 92 ? 6.913 9.558 -18.279 1.00 68.69 92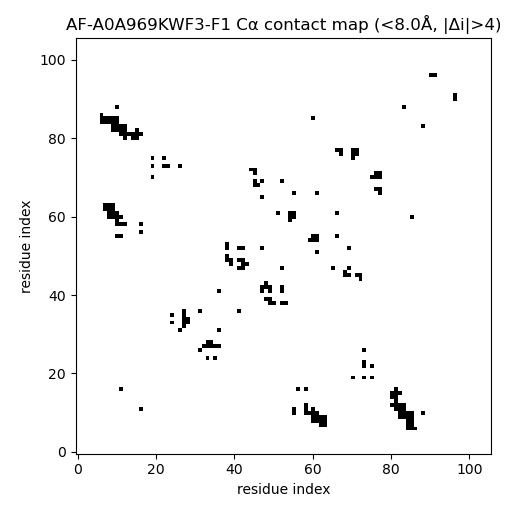 LEU A O 1
ATOM 722 N N . SER A 1 93 ? 8.613 9.329 -16.831 1.00 67.31 93 SER A N 1
ATOM 723 C CA . SER A 1 93 ? 8.539 10.688 -16.284 1.00 67.31 93 SER A CA 1
ATOM 724 C C . SER A 1 93 ? 9.510 11.666 -16.949 1.00 67.31 93 SER A C 1
ATOM 726 O O . SER A 1 93 ? 9.426 12.860 -16.669 1.00 67.31 93 SER A O 1
ATOM 728 N N . ASP A 1 94 ? 10.384 11.196 -17.845 1.00 64.31 94 ASP A N 1
ATOM 729 C CA . ASP A 1 94 ? 11.255 12.049 -18.652 1.00 64.31 94 ASP A CA 1
ATOM 730 C C . ASP A 1 94 ? 10.592 12.355 -20.012 1.00 64.31 94 ASP A C 1
ATOM 732 O O . ASP A 1 94 ? 10.573 11.493 -20.896 1.00 64.31 94 ASP A O 1
ATOM 736 N N . PRO A 1 95 ? 10.052 13.574 -20.220 1.00 62.25 95 PRO A N 1
ATOM 737 C CA . PRO A 1 95 ? 9.412 13.948 -21.481 1.00 62.25 95 PRO A CA 1
ATOM 738 C C . PRO A 1 95 ? 10.384 13.985 -22.673 1.00 62.25 95 PRO A C 1
ATOM 740 O O . PRO A 1 95 ? 9.929 14.041 -23.812 1.00 62.25 95 PRO A O 1
ATOM 743 N N . ASN A 1 96 ? 11.702 13.941 -22.436 1.00 67.88 96 ASN A N 1
ATOM 744 C CA . ASN A 1 96 ? 12.734 13.944 -23.472 1.00 67.88 96 ASN A CA 1
ATOM 745 C C . ASN A 1 96 ? 13.296 12.546 -23.788 1.00 67.88 96 ASN A C 1
ATOM 747 O O . ASN A 1 96 ? 14.208 12.435 -24.613 1.00 67.88 96 ASN A O 1
ATOM 751 N N . PHE A 1 97 ? 12.788 11.468 -23.174 1.00 57.31 97 PHE A N 1
ATOM 752 C CA . PHE A 1 97 ? 13.243 10.112 -23.485 1.00 57.31 97 PHE A CA 1
ATOM 753 C C . PHE A 1 97 ? 12.666 9.630 -24.827 1.00 57.31 97 PHE A C 1
ATOM 755 O O . PHE A 1 97 ? 11.656 8.931 -24.895 1.00 57.31 97 PHE A O 1
ATOM 762 N N . VAL A 1 98 ? 13.329 10.003 -25.923 1.00 57.50 98 VAL A N 1
ATOM 763 C CA . VAL A 1 98 ? 13.089 9.433 -27.254 1.00 57.50 98 VAL A CA 1
ATOM 764 C C . VAL A 1 98 ? 13.646 8.008 -27.246 1.00 57.50 98 VAL A C 1
ATOM 766 O O . VAL A 1 98 ? 14.860 7.800 -27.249 1.00 57.50 98 VAL A O 1
ATOM 769 N N . GLY A 1 99 ? 12.754 7.019 -27.141 1.00 56.19 99 GLY A N 1
ATOM 770 C CA . GLY A 1 99 ? 13.106 5.600 -27.122 1.00 56.19 99 GLY A CA 1
ATOM 771 C C . GLY A 1 99 ? 13.992 5.226 -28.310 1.00 56.19 99 GLY A C 1
ATOM 772 O O . GLY A 1 99 ? 13.695 5.552 -29.456 1.00 56.19 99 GLY A O 1
ATOM 773 N N . ARG A 1 100 ? 15.103 4.542 -28.029 1.00 50.47 100 ARG A N 1
ATOM 774 C CA . ARG A 1 100 ? 16.032 4.022 -29.035 1.00 50.47 100 ARG A CA 1
ATOM 775 C C . ARG A 1 100 ? 15.440 2.766 -29.687 1.00 50.47 100 ARG A C 1
ATOM 777 O O . ARG A 1 100 ? 15.954 1.680 -29.468 1.00 50.47 100 ARG A O 1
ATOM 784 N N . ASP A 1 101 ? 14.375 2.922 -30.466 1.00 49.47 101 ASP A N 1
ATOM 785 C CA . ASP A 1 101 ? 13.773 1.859 -31.286 1.00 49.47 101 ASP A CA 1
ATOM 786 C C . ASP A 1 101 ? 13.770 2.248 -32.778 1.00 49.47 101 ASP A C 1
ATOM 788 O O . ASP A 1 101 ? 12.761 2.162 -33.462 1.00 49.47 101 ASP A O 1
ATOM 792 N N . GLU A 1 102 ? 14.931 2.661 -33.298 1.00 47.03 102 GLU A N 1
ATOM 793 C CA . GLU A 1 102 ? 15.223 2.712 -34.745 1.00 47.03 102 GLU A CA 1
ATOM 794 C C . GLU A 1 102 ? 16.708 2.388 -35.008 1.00 47.03 102 GLU A C 1
ATOM 796 O O . GLU A 1 102 ? 17.491 3.240 -35.421 1.00 47.03 102 GLU A O 1
ATOM 801 N N . ALA A 1 103 ? 17.155 1.161 -34.713 1.00 46.03 103 ALA A N 1
ATOM 802 C CA . ALA A 1 103 ? 18.499 0.718 -35.123 1.00 46.03 103 ALA A CA 1
ATOM 803 C C . ALA A 1 103 ? 18.630 -0.793 -35.383 1.00 46.03 103 ALA A C 1
ATOM 805 O O . ALA A 1 103 ? 19.710 -1.354 -35.209 1.00 46.03 103 ALA A O 1
ATOM 806 N N . ILE A 1 104 ? 17.554 -1.466 -35.803 1.00 47.81 104 ILE A N 1
ATOM 807 C CA . ILE A 1 104 ? 17.668 -2.766 -36.482 1.00 47.81 104 ILE A CA 1
ATOM 808 C C . ILE A 1 104 ? 16.787 -2.721 -37.731 1.00 47.81 104 ILE A C 1
ATOM 810 O O . ILE A 1 104 ? 15.717 -3.317 -37.794 1.00 47.81 104 ILE A O 1
ATOM 814 N N . ALA A 1 105 ? 17.232 -1.956 -38.722 1.00 47.94 105 ALA A N 1
ATOM 815 C CA . ALA A 1 105 ? 16.803 -2.118 -40.098 1.00 47.94 105 ALA A CA 1
ATOM 816 C C . ALA A 1 105 ? 18.037 -1.993 -40.995 1.00 47.94 105 ALA A C 1
ATOM 818 O O . ALA A 1 105 ? 18.687 -0.947 -41.009 1.00 47.94 105 ALA A O 1
ATOM 819 N N . THR A 1 106 ? 18.252 -3.050 -41.781 1.00 47.22 106 THR A N 1
ATOM 820 C CA . THR A 1 106 ? 19.263 -3.260 -42.836 1.00 47.22 106 THR A CA 1
ATOM 821 C C . THR A 1 106 ? 20.537 -3.973 -42.404 1.00 47.22 106 THR A C 1
ATOM 823 O O . THR A 1 106 ? 21.354 -3.384 -41.667 1.00 47.22 106 THR A O 1
#

Mean predicted aligned error: 8.77 Å

Foldseek 3Di:
DPPDPPLQWKFFDPVLLVVLVVLQQVCCVVPVVRDHDDLPRLCVLLVHHSVLSVCRNVRVTDGPVSSQSSQVSSPHGDDPNGIDGPVVVVLVPDPPNPDPPPDPDD